Protein AF-A0A0G4L438-F1 (afdb_monomer_lite)

Sequence (59 aa):
SQANSAAAFQEEHPGGAKILKRFAGKNATKAFWKYHNEHVLEKYGGKLKIGTVKEAAKL

Structure (mmCIF, N/CA/C/O backbone):
data_AF-A0A0G4L438-F1
#
_entry.id   AF-A0A0G4L438-F1
#
loop_
_atom_site.group_PDB
_atom_site.id
_atom_site.type_symbol
_atom_site.label_atom_id
_atom_site.label_alt_id
_atom_site.label_comp_id
_atom_site.label_asym_id
_atom_site.label_entity_id
_atom_site.label_seq_id
_atom_site.pdbx_PDB_ins_code
_atom_site.Cartn_x
_atom_site.Cartn_y
_atom_site.Cartn_z
_atom_site.occupancy
_atom_site.B_iso_or_equiv
_atom_site.auth_seq_id
_atom_site.auth_comp_id
_atom_site.auth_asym_id
_atom_site.auth_atom_id
_atom_site.pdbx_PDB_model_num
ATOM 1 N N . SER A 1 1 ? 7.949 -23.132 6.207 1.00 41.41 1 SER A N 1
ATOM 2 C CA . SER A 1 1 ? 6.858 -22.218 6.599 1.00 41.41 1 SER A CA 1
ATOM 3 C C . SER A 1 1 ? 7.371 -20.789 6.501 1.00 41.41 1 SER A C 1
ATOM 5 O O . SER A 1 1 ? 8.138 -20.364 7.350 1.00 41.41 1 SER A O 1
ATOM 7 N N . GLN A 1 2 ? 7.050 -20.062 5.428 1.00 45.44 2 GLN A N 1
ATOM 8 C CA . GLN A 1 2 ? 7.446 -18.652 5.325 1.00 45.44 2 GLN A CA 1
ATOM 9 C C . GLN A 1 2 ? 6.455 -17.804 6.127 1.00 45.44 2 GLN A C 1
ATOM 11 O O . GLN A 1 2 ? 5.245 -17.872 5.906 1.00 45.44 2 GLN A O 1
ATOM 16 N N . ALA A 1 3 ? 6.965 -17.076 7.119 1.00 45.47 3 ALA A N 1
ATOM 17 C CA . ALA A 1 3 ? 6.182 -16.186 7.962 1.00 45.47 3 ALA A CA 1
ATOM 18 C C . ALA A 1 3 ? 5.726 -14.970 7.136 1.00 45.47 3 ALA A C 1
ATOM 20 O O . ALA A 1 3 ? 6.421 -13.962 7.060 1.00 45.47 3 ALA A O 1
ATOM 21 N N . ASN A 1 4 ? 4.555 -15.074 6.505 1.00 56.53 4 ASN A N 1
ATOM 22 C CA . ASN A 1 4 ? 3.945 -14.026 5.678 1.00 56.53 4 ASN A CA 1
ATOM 23 C C . ASN A 1 4 ? 3.355 -12.904 6.546 1.00 56.53 4 ASN A C 1
ATOM 25 O O . ASN A 1 4 ? 2.147 -12.690 6.583 1.00 56.53 4 ASN A O 1
ATOM 29 N N . SER A 1 5 ? 4.203 -12.216 7.303 1.00 66.06 5 SER A N 1
ATOM 30 C CA . SER A 1 5 ? 3.800 -11.065 8.107 1.00 66.06 5 SER A CA 1
ATOM 31 C C . SER A 1 5 ? 4.194 -9.766 7.412 1.00 66.06 5 SER A C 1
ATOM 33 O O . SER A 1 5 ? 5.164 -9.714 6.654 1.00 66.06 5 SER A O 1
ATOM 35 N N . ALA A 1 6 ? 3.482 -8.683 7.725 1.00 66.31 6 ALA A N 1
ATOM 36 C CA . ALA A 1 6 ? 3.836 -7.348 7.254 1.00 66.31 6 ALA A CA 1
ATOM 37 C C . ALA A 1 6 ? 5.287 -6.957 7.596 1.00 66.31 6 ALA A C 1
ATOM 39 O O . ALA A 1 6 ? 5.850 -6.133 6.886 1.00 66.31 6 ALA A O 1
ATOM 40 N N . ALA A 1 7 ? 5.886 -7.552 8.640 1.00 71.44 7 ALA A N 1
ATOM 41 C CA . ALA A 1 7 ? 7.287 -7.363 9.015 1.00 71.44 7 ALA A CA 1
ATOM 42 C C . ALA A 1 7 ? 8.259 -8.010 8.012 1.00 71.44 7 ALA A C 1
ATOM 44 O O . ALA A 1 7 ? 9.223 -7.368 7.610 1.00 71.44 7 ALA A O 1
ATOM 45 N N . ALA A 1 8 ? 7.971 -9.228 7.539 1.00 80.81 8 ALA A N 1
ATOM 46 C CA . ALA A 1 8 ? 8.783 -9.894 6.515 1.00 80.81 8 ALA A CA 1
ATOM 47 C C . ALA A 1 8 ? 8.707 -9.160 5.164 1.00 80.81 8 ALA A C 1
ATOM 49 O O . ALA A 1 8 ? 9.713 -8.976 4.488 1.00 80.81 8 ALA A O 1
ATOM 50 N N . PHE A 1 9 ? 7.528 -8.633 4.816 1.00 85.94 9 PHE A N 1
ATOM 51 C CA . PHE A 1 9 ? 7.341 -7.873 3.577 1.00 85.94 9 PHE A CA 1
ATOM 52 C C . PHE A 1 9 ? 8.066 -6.514 3.566 1.00 85.94 9 PHE A C 1
ATOM 54 O O . PHE A 1 9 ? 8.204 -5.902 2.508 1.00 85.94 9 PHE A O 1
ATOM 61 N N . GLN A 1 10 ? 8.547 -6.007 4.711 1.00 85.69 10 GLN A N 1
ATOM 62 C CA . GLN A 1 10 ? 9.210 -4.697 4.747 1.00 85.69 10 GLN A CA 1
ATOM 63 C C . GLN A 1 10 ? 10.471 -4.656 3.888 1.00 85.69 10 GLN A C 1
ATOM 65 O O . GLN A 1 10 ? 10.753 -3.620 3.284 1.00 85.69 10 GLN A O 1
ATOM 70 N N . GLU A 1 11 ? 11.208 -5.764 3.838 1.00 85.56 11 GLU A N 1
ATOM 71 C CA . GLU A 1 11 ? 12.445 -5.886 3.064 1.00 85.56 11 GLU A CA 1
ATOM 72 C C . GLU A 1 11 ? 12.171 -6.162 1.580 1.00 85.56 11 GLU A C 1
ATOM 74 O O . GLU A 1 11 ? 12.947 -5.744 0.726 1.00 85.56 11 GLU A O 1
ATOM 79 N N . GLU A 1 12 ? 11.029 -6.777 1.263 1.00 87.62 12 GLU A N 1
ATOM 80 C CA . GLU A 1 12 ? 10.622 -7.107 -0.109 1.00 87.62 12 GLU A CA 1
ATOM 81 C C . GLU A 1 12 ? 9.818 -5.997 -0.802 1.00 87.62 12 GLU A C 1
ATOM 83 O O . GLU A 1 12 ? 9.589 -6.048 -2.012 1.00 87.62 12 GLU A O 1
ATOM 88 N N . HIS A 1 13 ? 9.358 -4.989 -0.057 1.00 90.50 13 HIS A N 1
ATOM 89 C CA . HIS A 1 13 ? 8.534 -3.926 -0.613 1.00 90.50 13 HIS A CA 1
ATOM 90 C C . HIS A 1 13 ? 9.327 -3.088 -1.635 1.00 90.50 13 HIS A C 1
ATOM 92 O O . HIS A 1 13 ? 10.303 -2.442 -1.247 1.00 90.50 13 HIS A O 1
ATOM 98 N N . PRO A 1 14 ? 8.890 -2.986 -2.909 1.00 91.31 14 PRO A N 1
ATOM 99 C CA . PRO A 1 14 ? 9.643 -2.272 -3.949 1.00 91.31 14 PRO A CA 1
ATOM 100 C C . PRO A 1 14 ? 9.854 -0.778 -3.662 1.00 91.31 14 PRO A C 1
ATOM 102 O O . PRO A 1 14 ? 10.846 -0.192 -4.083 1.00 91.31 14 PRO A O 1
ATOM 105 N N . GLY A 1 15 ? 8.948 -0.153 -2.901 1.00 90.06 15 GLY A N 1
ATOM 106 C CA . GLY A 1 15 ? 9.103 1.226 -2.414 1.00 90.06 15 GLY A CA 1
ATOM 107 C C . GLY A 1 15 ? 10.027 1.366 -1.193 1.00 90.06 15 GLY A C 1
ATOM 108 O O . GLY A 1 15 ? 10.135 2.454 -0.622 1.00 90.06 15 GLY A O 1
ATOM 109 N N . GLY A 1 16 ? 10.646 0.268 -0.755 1.00 91.75 16 GLY A N 1
ATOM 110 C CA . GLY A 1 16 ? 11.532 0.155 0.398 1.00 91.75 16 GLY A CA 1
ATOM 111 C C . GLY A 1 16 ? 10.817 0.073 1.752 1.00 91.75 16 GLY A C 1
ATOM 112 O O . GLY A 1 16 ? 9.666 0.483 1.918 1.00 91.75 16 GLY A O 1
ATOM 113 N N . ALA A 1 17 ? 11.543 -0.386 2.774 1.00 91.62 17 ALA A N 1
ATOM 114 C CA . ALA A 1 17 ? 11.039 -0.491 4.147 1.00 91.62 17 ALA A CA 1
ATOM 115 C C . ALA A 1 17 ? 10.690 0.871 4.783 1.00 91.62 17 ALA A C 1
ATOM 117 O O . ALA A 1 17 ? 9.815 0.962 5.648 1.00 91.62 17 ALA A O 1
ATOM 118 N N . LYS A 1 18 ? 11.377 1.952 4.375 1.00 91.62 18 LYS A N 1
ATOM 119 C CA . LYS A 1 18 ? 11.226 3.294 4.974 1.00 91.62 18 LYS A CA 1
ATOM 120 C C . LYS A 1 18 ? 9.799 3.831 4.844 1.00 91.62 18 LYS A C 1
ATOM 122 O O . LYS A 1 18 ? 9.284 4.416 5.799 1.00 91.62 18 LYS A O 1
ATOM 127 N N . ILE A 1 19 ? 9.147 3.624 3.697 1.00 90.75 19 ILE A N 1
ATOM 128 C CA . ILE A 1 19 ? 7.784 4.126 3.484 1.00 90.75 19 ILE A CA 1
ATOM 129 C C . ILE A 1 19 ? 6.760 3.348 4.316 1.00 90.75 19 ILE A C 1
ATOM 131 O O . ILE A 1 19 ? 5.867 3.958 4.898 1.00 90.75 19 ILE A O 1
ATOM 135 N N . LEU A 1 20 ? 6.942 2.034 4.478 1.00 91.50 20 LEU A N 1
ATOM 136 C CA . LEU A 1 20 ? 6.083 1.216 5.338 1.00 91.50 20 LEU A CA 1
ATOM 137 C C . LEU A 1 20 ? 6.205 1.632 6.808 1.00 91.50 20 LEU A C 1
ATOM 139 O O . LEU A 1 20 ? 5.190 1.819 7.473 1.00 91.50 20 LEU A O 1
ATOM 143 N N . LYS A 1 21 ? 7.428 1.886 7.298 1.00 90.50 21 LYS A N 1
ATOM 144 C CA . LYS A 1 21 ? 7.652 2.407 8.661 1.00 90.50 21 LYS A CA 1
ATOM 145 C C . LYS A 1 21 ? 6.982 3.769 8.885 1.00 90.50 21 LYS A C 1
ATOM 147 O O . LYS A 1 21 ? 6.425 4.002 9.952 1.00 90.50 21 LYS A O 1
ATOM 152 N N . ARG A 1 22 ? 6.969 4.654 7.879 1.00 92.06 22 ARG A N 1
ATOM 153 C CA . ARG A 1 22 ? 6.310 5.975 7.961 1.00 92.06 22 ARG A CA 1
ATOM 154 C C . ARG A 1 22 ? 4.791 5.884 8.170 1.00 92.06 22 ARG A C 1
ATOM 156 O O . ARG A 1 22 ? 4.213 6.770 8.807 1.00 92.06 22 ARG A O 1
ATOM 163 N N . PHE A 1 23 ? 4.165 4.848 7.614 1.00 90.06 23 PHE A N 1
ATOM 164 C CA . PHE A 1 23 ? 2.722 4.606 7.682 1.00 90.06 23 PHE A CA 1
ATOM 165 C C . PHE A 1 23 ? 2.322 3.521 8.692 1.00 90.06 23 PHE A C 1
ATOM 167 O O . PHE A 1 23 ? 1.135 3.229 8.821 1.00 90.06 23 PHE A O 1
ATOM 174 N N . ALA A 1 24 ? 3.271 2.960 9.445 1.00 88.75 24 ALA A N 1
ATOM 175 C CA . ALA A 1 24 ? 2.973 2.017 10.515 1.00 88.75 24 ALA A CA 1
ATOM 176 C C . ALA A 1 24 ? 1.998 2.649 11.527 1.00 88.75 24 ALA A C 1
ATOM 178 O O . ALA A 1 24 ? 2.219 3.763 12.005 1.00 88.75 24 ALA A O 1
ATOM 179 N N . GLY A 1 25 ? 0.886 1.959 11.801 1.00 86.25 25 GLY A N 1
ATOM 180 C CA . GLY A 1 25 ? -0.177 2.443 12.689 1.00 86.25 25 GLY A CA 1
ATOM 181 C C . GLY A 1 25 ? -1.041 3.583 12.129 1.00 86.25 25 GLY A C 1
ATOM 182 O O . GLY A 1 25 ? -1.862 4.127 12.862 1.00 86.25 25 GLY A O 1
ATOM 183 N N . LYS A 1 26 ? -0.887 3.967 10.854 1.00 89.12 26 LYS A N 1
ATOM 184 C CA . LYS A 1 26 ? -1.665 5.037 10.205 1.00 89.12 26 LYS A CA 1
ATOM 185 C C . LYS A 1 26 ? -2.496 4.487 9.051 1.00 89.12 26 LYS A C 1
ATOM 187 O O . LYS A 1 26 ? -2.145 3.488 8.429 1.00 89.12 26 LYS A O 1
ATOM 192 N N . ASN A 1 27 ? -3.574 5.187 8.704 1.00 89.56 27 ASN A N 1
ATOM 193 C CA . ASN A 1 27 ? -4.341 4.866 7.504 1.00 89.56 27 ASN A CA 1
ATOM 194 C C . ASN A 1 27 ? -3.562 5.304 6.248 1.00 89.56 27 ASN A C 1
ATOM 196 O O . ASN A 1 27 ? -3.394 6.497 5.991 1.00 89.56 27 ASN A O 1
ATOM 200 N N . ALA A 1 28 ? -3.089 4.332 5.466 1.00 91.75 28 ALA A N 1
ATOM 201 C CA . ALA A 1 28 ? -2.302 4.561 4.255 1.00 91.75 28 ALA A CA 1
ATOM 202 C C . ALA A 1 28 ? -3.133 4.548 2.958 1.00 91.75 28 ALA A C 1
ATOM 204 O O . ALA A 1 28 ? -2.546 4.608 1.881 1.00 91.75 28 ALA A O 1
ATOM 205 N N . THR A 1 29 ? -4.471 4.494 3.026 1.00 92.06 29 THR A N 1
ATOM 206 C CA . THR A 1 29 ? -5.357 4.248 1.865 1.00 92.06 29 THR A CA 1
ATOM 207 C C . THR A 1 29 ? -5.064 5.186 0.693 1.00 92.06 29 THR A C 1
ATOM 209 O O . THR A 1 29 ? -4.808 4.731 -0.417 1.00 92.06 29 THR A O 1
ATOM 212 N N . LYS A 1 30 ? -5.013 6.504 0.934 1.00 93.56 30 LYS A N 1
ATOM 213 C CA . LYS A 1 30 ? -4.740 7.492 -0.127 1.00 93.56 30 LYS A CA 1
ATOM 214 C C . LYS A 1 30 ? -3.348 7.332 -0.745 1.00 93.56 30 LYS A C 1
ATOM 216 O O . LYS A 1 30 ? -3.188 7.484 -1.949 1.00 93.56 30 LYS A O 1
ATOM 221 N N . ALA A 1 31 ? -2.338 7.044 0.076 1.00 93.12 31 ALA A N 1
ATOM 222 C CA . ALA A 1 31 ? -0.970 6.859 -0.400 1.00 93.12 31 ALA A CA 1
ATOM 223 C C . ALA A 1 31 ? -0.817 5.547 -1.179 1.00 93.12 31 ALA A C 1
ATOM 225 O O . ALA A 1 31 ? -0.120 5.524 -2.188 1.00 93.12 31 ALA A O 1
ATOM 226 N N . PHE A 1 32 ? -1.498 4.483 -0.745 1.00 93.50 32 PHE A N 1
ATOM 227 C CA . PHE A 1 32 ? -1.511 3.197 -1.431 1.00 93.50 32 PHE A CA 1
ATOM 228 C C . PHE A 1 32 ? -2.052 3.351 -2.855 1.00 93.50 32 PHE A C 1
ATOM 230 O O . PHE A 1 32 ? -1.313 3.093 -3.801 1.00 93.50 32 PHE A O 1
ATOM 237 N N . TRP A 1 33 ? -3.269 3.879 -3.012 1.00 94.75 33 TRP A N 1
ATOM 238 C CA . TRP A 1 33 ? -3.926 4.015 -4.321 1.00 94.75 33 TRP A CA 1
ATOM 239 C C . TRP A 1 33 ? -3.265 5.017 -5.271 1.00 94.75 33 TRP A C 1
ATOM 241 O O . TRP A 1 33 ? -3.469 4.948 -6.476 1.00 94.75 33 TRP A O 1
ATOM 251 N N . LYS A 1 34 ? -2.436 5.934 -4.759 1.00 95.00 34 LYS A N 1
ATOM 252 C CA . LYS A 1 34 ? -1.643 6.829 -5.611 1.00 95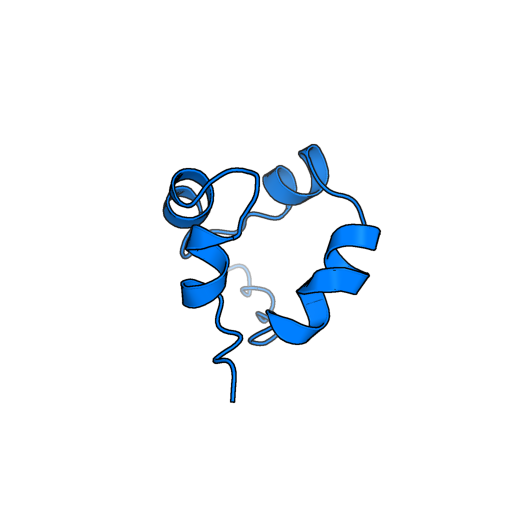.00 34 LYS A CA 1
ATOM 253 C C . LYS A 1 34 ? -0.578 6.077 -6.424 1.00 95.00 34 LYS A C 1
ATOM 255 O O . LYS A 1 34 ? -0.208 6.540 -7.498 1.00 95.00 34 LYS A O 1
ATOM 260 N N . TYR A 1 35 ? -0.058 4.969 -5.896 1.00 93.75 35 TYR A N 1
ATOM 261 C CA . TYR A 1 35 ? 1.080 4.243 -6.477 1.00 93.75 35 TYR A CA 1
ATOM 262 C C . TYR A 1 35 ? 0.778 2.776 -6.802 1.00 93.75 35 TYR A C 1
ATOM 264 O O . TYR A 1 35 ? 1.606 2.108 -7.415 1.00 93.75 35 TYR A O 1
ATOM 272 N N . HIS A 1 36 ? -0.388 2.270 -6.403 1.00 95.06 36 HIS A N 1
ATOM 273 C CA . HIS A 1 36 ? -0.778 0.875 -6.562 1.00 95.06 36 HIS A CA 1
ATOM 274 C C . HIS A 1 36 ? -2.211 0.780 -7.074 1.00 95.06 36 HIS A C 1
ATOM 276 O O . HIS A 1 36 ? -3.025 1.680 -6.873 1.00 95.06 36 HIS A O 1
ATOM 282 N N . ASN A 1 37 ? -2.510 -0.350 -7.702 1.00 94.62 37 ASN A N 1
ATOM 283 C CA . ASN A 1 37 ? -3.830 -0.713 -8.194 1.00 94.62 37 ASN A CA 1
ATOM 284 C C . ASN A 1 37 ? -4.284 -2.043 -7.566 1.00 94.62 37 ASN A C 1
ATOM 286 O O . ASN A 1 37 ? -3.573 -2.650 -6.758 1.00 94.62 37 ASN A O 1
ATOM 290 N N . GLU A 1 38 ? -5.474 -2.497 -7.950 1.00 94.50 38 GLU A N 1
ATOM 291 C CA . GLU A 1 38 ? -6.104 -3.707 -7.412 1.00 94.50 38 GLU A CA 1
ATOM 292 C C . GLU A 1 38 ? -5.260 -4.968 -7.631 1.00 94.50 38 GLU A C 1
ATOM 294 O O . GLU A 1 38 ? -5.211 -5.824 -6.751 1.00 94.50 38 GLU A O 1
ATOM 299 N N . HIS A 1 39 ? -4.484 -5.032 -8.716 1.00 93.88 39 HIS A N 1
ATOM 300 C CA . HIS A 1 39 ? -3.622 -6.176 -9.015 1.00 93.88 39 HIS A CA 1
ATOM 301 C C . HIS A 1 39 ? -2.582 -6.453 -7.915 1.00 93.88 39 HIS A C 1
ATOM 303 O O . HIS A 1 39 ? -2.234 -7.599 -7.620 1.00 93.88 39 HIS A O 1
ATOM 309 N N . VAL A 1 40 ? -2.106 -5.402 -7.239 1.00 92.00 40 VAL A N 1
ATOM 310 C CA . VAL A 1 40 ? -1.194 -5.543 -6.093 1.00 92.00 40 VAL A CA 1
ATOM 311 C C . VAL A 1 40 ? -1.904 -6.204 -4.905 1.00 92.00 40 VAL A C 1
ATOM 313 O O . VAL A 1 40 ? -1.300 -7.015 -4.198 1.00 92.00 40 VAL A O 1
ATOM 316 N N . LEU A 1 41 ? -3.190 -5.906 -4.694 1.00 90.88 41 LEU A N 1
ATOM 317 C CA . LEU A 1 41 ? -3.997 -6.531 -3.643 1.00 90.88 41 LEU A CA 1
ATOM 318 C C . LEU A 1 41 ? -4.315 -7.993 -3.960 1.00 90.88 41 LEU A C 1
ATOM 320 O O . LEU A 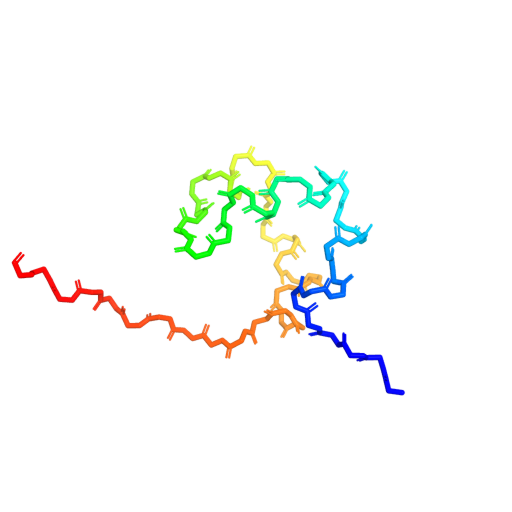1 41 ? -4.283 -8.815 -3.046 1.00 90.88 41 LEU A O 1
ATOM 324 N N . GLU A 1 42 ? -4.544 -8.342 -5.225 1.00 90.75 42 GLU A N 1
ATOM 325 C CA . GLU A 1 42 ? -4.708 -9.743 -5.636 1.00 90.75 42 GLU A CA 1
ATOM 326 C C . GLU A 1 42 ? -3.444 -10.560 -5.334 1.00 90.75 42 GLU A C 1
ATOM 328 O O . GLU A 1 42 ? -3.512 -11.668 -4.799 1.00 90.75 42 GLU A O 1
ATOM 333 N N . LYS A 1 43 ? -2.269 -9.982 -5.609 1.00 88.00 43 LYS A N 1
ATOM 334 C CA . LYS A 1 43 ? -0.981 -10.665 -5.441 1.00 88.00 43 LYS A CA 1
ATOM 335 C C . LYS A 1 43 ? -0.527 -10.784 -3.981 1.00 88.00 43 LYS A C 1
ATOM 337 O O . LYS A 1 43 ? -0.016 -11.834 -3.582 1.00 88.00 43 LYS A O 1
ATOM 342 N N . TYR A 1 44 ? -0.680 -9.720 -3.190 1.00 87.19 44 TYR A N 1
ATOM 343 C CA . TYR A 1 44 ? -0.127 -9.636 -1.828 1.00 87.19 44 TYR A CA 1
ATOM 344 C C . TYR A 1 44 ? -1.189 -9.482 -0.735 1.00 87.19 44 TYR A C 1
ATOM 346 O O . TYR A 1 44 ? -0.973 -9.916 0.398 1.00 87.19 44 TYR A O 1
ATOM 354 N N . GLY A 1 45 ? -2.339 -8.888 -1.055 1.00 83.69 45 GLY A N 1
ATOM 355 C CA . GLY A 1 45 ? -3.355 -8.483 -0.084 1.00 83.69 45 GLY A CA 1
ATOM 356 C C . GLY A 1 45 ? -3.893 -9.647 0.740 1.00 83.69 45 GLY A C 1
ATOM 357 O O . GLY A 1 45 ? -3.934 -9.546 1.960 1.00 83.69 45 GLY A O 1
ATOM 358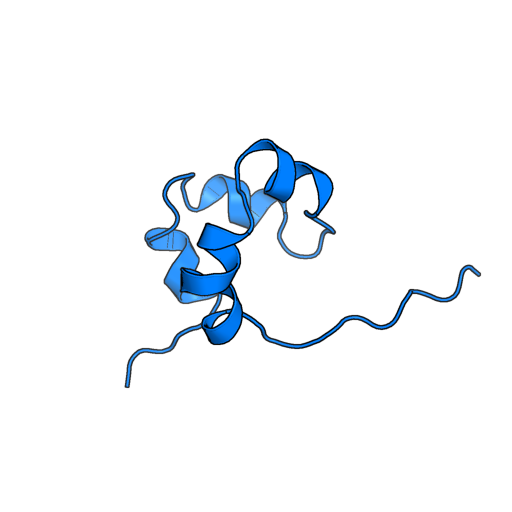 N N . GLY A 1 46 ? -4.219 -10.782 0.115 1.00 85.38 46 GLY A N 1
ATOM 359 C CA . GLY A 1 46 ? -4.712 -11.962 0.839 1.00 85.38 46 GLY A CA 1
ATOM 360 C C . GLY A 1 46 ? -3.714 -12.520 1.863 1.00 85.38 46 GLY A C 1
ATOM 361 O O . GLY A 1 46 ? -4.113 -12.916 2.953 1.00 85.38 46 GLY A O 1
ATOM 362 N N . LYS A 1 47 ? -2.413 -12.498 1.543 1.00 83.44 47 LYS A N 1
ATOM 363 C CA . LYS A 1 47 ? -1.345 -13.024 2.412 1.00 83.44 47 LYS A CA 1
ATOM 364 C C . LYS A 1 47 ? -0.975 -12.070 3.546 1.00 83.44 47 LYS A C 1
ATOM 366 O O . LYS A 1 47 ? -0.573 -12.528 4.607 1.00 83.44 47 LYS A O 1
ATOM 371 N N . LEU A 1 48 ? -1.081 -10.761 3.312 1.00 86.38 48 LEU A N 1
ATOM 372 C CA . LEU A 1 48 ? -0.677 -9.717 4.262 1.00 86.38 48 LEU A CA 1
ATOM 373 C C . LEU A 1 48 ? -1.852 -9.151 5.077 1.00 86.38 48 LEU A C 1
ATOM 375 O O . LEU A 1 48 ? -1.645 -8.311 5.956 1.00 86.38 48 LEU A O 1
ATOM 379 N N . LYS A 1 49 ? -3.090 -9.582 4.802 1.00 85.50 49 LYS A N 1
ATOM 380 C CA . LYS A 1 49 ? -4.286 -9.139 5.524 1.00 85.50 49 LYS A CA 1
ATO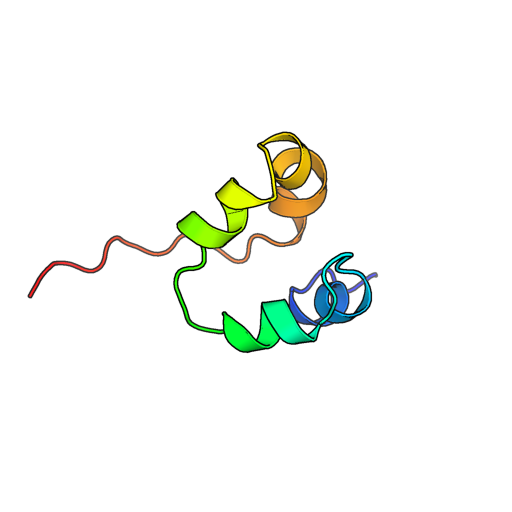M 381 C C . LYS A 1 49 ? -4.330 -9.759 6.919 1.00 85.50 49 LYS A C 1
ATOM 383 O O . LYS A 1 49 ? -4.562 -10.950 7.075 1.00 85.50 49 LYS A O 1
ATOM 388 N N . ILE A 1 50 ? -4.183 -8.910 7.933 1.00 83.94 50 ILE A N 1
ATOM 389 C CA . ILE A 1 50 ? -4.265 -9.303 9.349 1.00 83.94 50 ILE A CA 1
ATOM 390 C C . ILE A 1 50 ? -5.722 -9.265 9.854 1.00 83.94 50 ILE A C 1
ATOM 392 O O . ILE A 1 50 ? -6.095 -10.024 10.740 1.00 83.94 50 ILE A O 1
ATOM 396 N N . GLY A 1 51 ? -6.572 -8.408 9.278 1.00 83.44 51 GLY A N 1
ATOM 397 C CA . GLY A 1 51 ? -7.976 -8.277 9.666 1.00 83.44 51 GLY A CA 1
ATOM 398 C C . GLY A 1 51 ? -8.647 -7.058 9.037 1.00 83.44 51 GLY A C 1
ATOM 399 O O . GLY A 1 51 ? -8.086 -6.411 8.152 1.00 83.44 51 GLY A O 1
ATOM 400 N N . THR A 1 52 ? -9.859 -6.748 9.4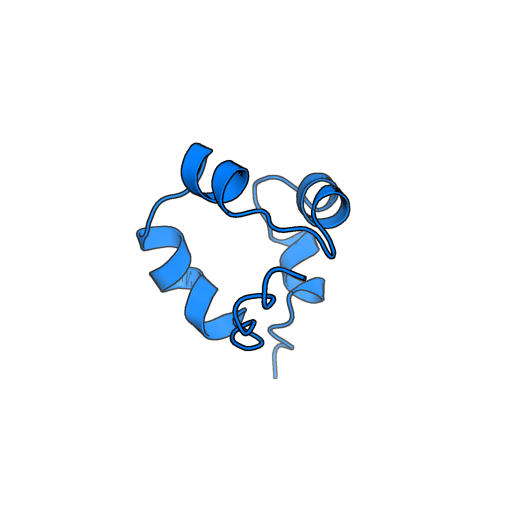89 1.00 82.31 52 THR A N 1
ATOM 401 C CA . THR A 1 52 ? -10.599 -5.537 9.109 1.00 82.31 52 THR A CA 1
ATOM 402 C C . THR A 1 52 ? -10.736 -4.629 10.318 1.00 82.31 52 THR A C 1
ATOM 404 O O . THR A 1 52 ? -11.155 -5.075 11.386 1.00 82.31 52 THR A O 1
ATOM 407 N N . VAL A 1 53 ? -10.408 -3.352 10.154 1.00 79.44 53 VAL A N 1
ATOM 408 C CA . VAL A 1 53 ? -10.705 -2.343 11.172 1.00 79.44 53 VAL A CA 1
ATOM 409 C C . VAL A 1 53 ? -12.201 -2.035 11.133 1.00 79.44 53 VAL A C 1
ATOM 411 O O . VAL A 1 53 ? -12.768 -1.878 10.053 1.00 79.44 53 VAL A O 1
ATOM 414 N N . LYS A 1 54 ? -12.855 -1.982 12.297 1.00 76.31 54 LYS A N 1
ATOM 415 C CA . LYS A 1 54 ? -14.204 -1.408 12.390 1.00 76.31 54 LYS A CA 1
ATOM 416 C C . LYS A 1 54 ? -14.086 0.092 12.125 1.00 76.31 54 LYS A C 1
ATOM 418 O O . LYS A 1 54 ? -13.093 0.692 12.542 1.00 76.31 54 LYS A O 1
ATOM 423 N N . GLU A 1 55 ? -15.059 0.689 11.436 1.00 67.56 55 GLU A N 1
ATOM 424 C CA . GLU A 1 55 ? -15.119 2.149 11.349 1.00 67.56 55 GLU A CA 1
ATOM 425 C C . GLU A 1 55 ? -15.069 2.715 12.767 1.00 67.56 55 GLU A C 1
ATOM 427 O O . GLU A 1 55 ? -15.834 2.298 13.640 1.00 67.56 55 GLU A O 1
ATOM 432 N N . ALA A 1 56 ? -14.108 3.606 13.015 1.00 59.88 56 ALA A N 1
ATOM 433 C CA . ALA A 1 56 ? -14.052 4.321 14.273 1.00 59.88 56 ALA A CA 1
ATOM 434 C C . ALA A 1 56 ? -15.342 5.135 14.362 1.00 59.88 56 ALA A C 1
ATOM 436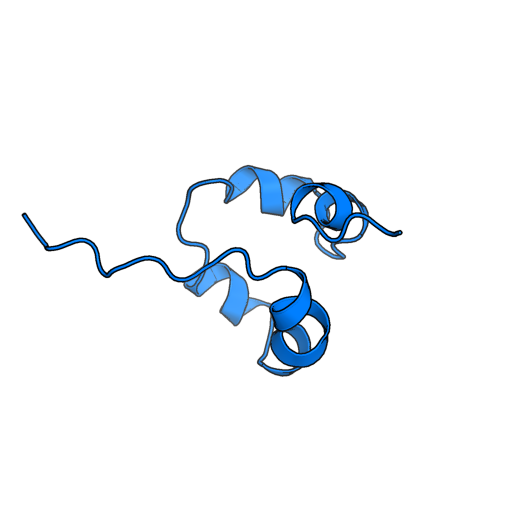 O O . ALA A 1 56 ? -15.539 6.064 13.578 1.00 59.88 56 ALA A O 1
ATOM 437 N N . ALA A 1 57 ? -16.234 4.741 15.274 1.00 52.12 57 ALA A N 1
ATOM 438 C CA . ALA A 1 57 ? -17.392 5.541 15.621 1.00 52.12 57 ALA A CA 1
ATOM 439 C C . ALA A 1 57 ? -16.889 6.955 15.920 1.00 52.12 57 ALA A C 1
ATOM 441 O O . ALA A 1 57 ? -16.003 7.154 16.753 1.00 52.12 57 ALA A O 1
ATOM 442 N N . LYS A 1 58 ? -17.397 7.904 15.142 1.00 48.09 58 LYS A N 1
ATOM 443 C CA . LYS A 1 58 ? -17.104 9.324 15.246 1.00 48.09 58 LYS A CA 1
ATOM 444 C C . LYS A 1 58 ? -17.648 9.790 16.604 1.00 48.09 58 LYS A C 1
ATOM 446 O O . LYS A 1 58 ? -18.854 9.983 16.724 1.00 48.09 58 LYS A O 1
ATOM 451 N N . LEU A 1 59 ? -16.786 9.839 17.621 1.00 42.06 59 LEU A N 1
ATOM 452 C CA . LEU A 1 59 ? -17.036 10.563 18.871 1.00 42.06 59 LEU A CA 1
ATOM 453 C C . LEU A 1 59 ? -16.831 12.059 18.625 1.00 42.06 59 LEU A C 1
ATOM 455 O O . LEU A 1 59 ? -15.864 12.399 17.902 1.00 42.06 59 LEU A O 1
#

InterPro domains:
  IPR001199 Cytochrome b5-like heme/steroid binding domain [PF00173] (9-53)
  IPR001199 Cytochrome b5-like heme/steroid binding domain [PS50255] (1-54)
  IPR036400 Cytochrome b5-like heme/steroid binding domain superfamily [G3DSA:3.10.120.10] (5-58)
  IPR036400 Cytochrome b5-like heme/steroid binding domain superfamily [SSF55856] (8-55)

Secondary structure (DSSP, 8-state):
-----TTTHHHH-TT-HHHHHHHTTS--HHHHHHH--HHHIIIIIHHH----PPP----

pLDDT: mean 82.16, std 14.94, range [41.41, 95.06]

Foldseek 3Di:
DDPLEPVVCQPVPPVHNVVVVVQVVHDCPVVCVVPDDCVVCVVRVVSHDPDDDDPDDDD

Organism: Verticillium longisporum (NCBI:txid100787)

Radius of gyration: 12.67 Å; chains: 1; bounding box: 30×33×28 Å